Protein AF-A0A8W8L444-F1 (afdb_monomer_lite)

Secondary structure (DSSP, 8-state):
-PPPPP-TTS---SSPPPGGGSHHHHHHHHHHHHHTTS-EEEEEEEEPTTS-EEEEEEE-GGGHHHHGGGHHHHHHHHHHHHS-EEEEE------

Structure (mmCIF, N/CA/C/O backbone):
data_AF-A0A8W8L444-F1
#
_entry.id   AF-A0A8W8L444-F1
#
loop_
_atom_site.group_PDB
_atom_site.id
_atom_site.type_symbol
_atom_site.label_atom_id
_atom_site.label_alt_id
_atom_site.label_comp_id
_atom_site.label_asym_id
_atom_site.label_entity_id
_atom_site.label_seq_id
_atom_site.pdbx_PDB_ins_code
_atom_site.Cartn_x
_atom_site.Cartn_y
_atom_site.Cartn_z
_atom_site.occupancy
_atom_site.B_iso_or_equiv
_atom_site.auth_seq_id
_atom_site.auth_comp_id
_atom_site.auth_asym_id
_atom_site.auth_atom_id
_atom_site.pdbx_PDB_model_num
ATOM 1 N N . ARG A 1 1 ? 3.182 6.252 -12.971 1.00 88.12 1 ARG A N 1
ATOM 2 C CA . ARG A 1 1 ? 3.738 5.350 -14.026 1.00 88.12 1 ARG A CA 1
ATOM 3 C C . ARG A 1 1 ? 5.060 4.744 -13.566 1.00 88.12 1 ARG A C 1
ATOM 5 O O . ARG A 1 1 ? 5.975 5.497 -13.242 1.00 88.12 1 ARG A O 1
ATOM 12 N N . ILE A 1 2 ? 5.154 3.413 -13.582 1.00 94.06 2 ILE A N 1
ATOM 13 C CA . ILE A 1 2 ? 6.355 2.647 -13.220 1.00 94.06 2 ILE A CA 1
ATOM 14 C C . ILE A 1 2 ? 7.290 2.564 -14.437 1.00 94.06 2 ILE A C 1
ATOM 16 O O . ILE A 1 2 ? 6.858 2.194 -15.527 1.00 94.06 2 ILE A O 1
ATOM 20 N N . LEU A 1 3 ? 8.567 2.919 -14.265 1.00 91.81 3 LEU A N 1
ATOM 21 C CA . LEU A 1 3 ? 9.610 2.690 -15.274 1.00 91.81 3 LEU A CA 1
ATOM 22 C C . LEU A 1 3 ? 10.276 1.325 -15.041 1.00 91.81 3 LEU A C 1
ATOM 24 O O . LEU A 1 3 ? 10.429 0.942 -13.880 1.00 91.81 3 LEU A O 1
ATOM 28 N N . PRO A 1 4 ? 10.717 0.599 -16.082 1.00 90.69 4 PRO A N 1
ATOM 29 C CA . PRO A 1 4 ? 11.405 -0.680 -15.915 1.00 90.69 4 PRO A CA 1
ATOM 30 C C . PRO A 1 4 ? 12.762 -0.512 -15.215 1.00 90.69 4 PRO A C 1
ATOM 32 O O . PRO A 1 4 ? 13.397 0.544 -15.283 1.00 90.69 4 PRO A O 1
ATOM 35 N N . LYS A 1 5 ? 13.219 -1.556 -14.513 1.00 90.69 5 LYS A N 1
ATOM 36 C CA . LYS A 1 5 ? 14.559 -1.568 -13.906 1.00 90.69 5 LYS A CA 1
ATOM 37 C C . LYS A 1 5 ? 15.610 -1.607 -15.025 1.00 90.69 5 LYS A C 1
ATOM 39 O O . LYS A 1 5 ? 15.511 -2.486 -15.879 1.00 90.69 5 LYS A O 1
ATOM 44 N N . PRO A 1 6 ? 16.610 -0.707 -15.028 1.00 90.56 6 PRO A N 1
ATOM 45 C CA . PRO A 1 6 ? 17.686 -0.777 -16.005 1.00 90.56 6 PRO A CA 1
ATOM 46 C C . PRO A 1 6 ? 18.498 -2.058 -15.771 1.00 90.56 6 PRO A C 1
ATOM 48 O O . PRO A 1 6 ? 18.959 -2.321 -14.661 1.00 90.56 6 PRO A O 1
ATOM 51 N N . THR A 1 7 ? 18.648 -2.865 -16.814 1.00 90.75 7 THR A N 1
ATOM 52 C CA . THR A 1 7 ? 19.528 -4.039 -16.864 1.00 90.75 7 THR A CA 1
ATOM 53 C C . THR A 1 7 ? 20.516 -3.873 -18.020 1.00 90.75 7 THR A C 1
ATOM 55 O O . THR A 1 7 ? 20.369 -2.973 -18.847 1.00 90.75 7 THR A O 1
ATOM 58 N N . ARG A 1 8 ? 21.527 -4.744 -18.128 1.00 88.25 8 ARG A N 1
ATOM 59 C CA . ARG A 1 8 ? 22.515 -4.659 -19.223 1.00 88.25 8 ARG A CA 1
ATOM 60 C C . ARG A 1 8 ? 21.882 -4.742 -20.623 1.00 88.25 8 ARG A C 1
ATOM 62 O O . ARG A 1 8 ? 22.432 -4.172 -21.556 1.00 88.25 8 ARG A O 1
ATOM 69 N N . LYS A 1 9 ? 20.732 -5.418 -20.754 1.00 87.06 9 LYS A N 1
ATOM 70 C CA . LYS A 1 9 ? 20.022 -5.646 -22.026 1.00 87.06 9 LYS A CA 1
ATOM 71 C C . LYS A 1 9 ? 18.896 -4.642 -22.307 1.00 87.06 9 LYS A C 1
ATOM 73 O O . LYS A 1 9 ? 18.347 -4.638 -23.401 1.00 87.06 9 LYS A O 1
ATOM 78 N N . THR A 1 10 ? 18.507 -3.804 -21.342 1.00 84.12 10 THR A N 1
ATOM 79 C CA . THR A 1 10 ? 17.435 -2.818 -21.572 1.00 84.12 10 THR A CA 1
ATOM 80 C C . THR A 1 10 ? 17.921 -1.672 -22.447 1.00 84.12 10 THR A C 1
ATOM 82 O O . THR A 1 10 ? 19.050 -1.209 -22.281 1.00 84.12 10 THR A O 1
ATOM 85 N N . ARG A 1 11 ? 17.042 -1.162 -23.321 1.00 81.56 11 ARG A N 1
ATOM 86 C CA . ARG A 1 11 ? 17.308 0.034 -24.130 1.00 81.56 11 ARG A CA 1
ATOM 87 C C . ARG A 1 11 ? 17.778 1.173 -23.222 1.00 81.56 11 ARG A C 1
ATOM 89 O O . ARG A 1 11 ? 17.030 1.610 -22.347 1.00 81.56 11 ARG A O 1
ATOM 96 N N . LYS A 1 12 ? 19.021 1.623 -23.416 1.00 76.94 12 LYS A N 1
ATOM 97 C CA . LYS A 1 12 ? 19.644 2.658 -22.582 1.00 76.94 12 LYS A CA 1
ATOM 98 C C . LYS A 1 12 ? 18.848 3.957 -22.719 1.00 76.94 12 LYS A C 1
ATOM 100 O O . LYS A 1 12 ? 18.788 4.544 -23.796 1.00 76.94 12 LYS A O 1
ATOM 105 N N . SER A 1 13 ? 18.209 4.393 -21.636 1.00 81.56 13 SER A N 1
ATOM 106 C CA . SER A 1 13 ? 17.628 5.731 -21.556 1.00 81.56 13 SER A CA 1
ATOM 107 C C . SER A 1 13 ? 18.742 6.748 -21.324 1.00 81.56 13 SER A C 1
ATOM 109 O O . SER A 1 13 ? 19.644 6.498 -20.528 1.00 81.56 13 SER A O 1
ATOM 111 N N . LYS A 1 14 ? 18.671 7.907 -21.991 1.00 86.31 14 LYS A N 1
ATOM 112 C CA . LYS A 1 14 ? 19.634 9.003 -21.781 1.00 86.31 14 LYS A CA 1
ATOM 113 C C . LYS A 1 14 ? 19.576 9.552 -20.347 1.00 86.31 14 LYS A C 1
ATOM 115 O O . LYS A 1 14 ? 20.596 9.927 -19.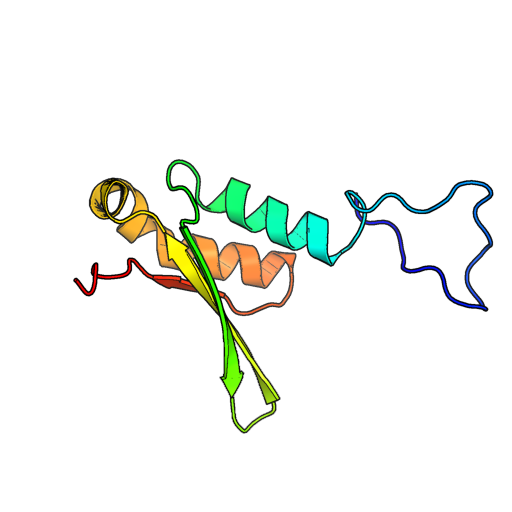789 1.00 86.31 14 LYS A O 1
ATOM 120 N N . GLN A 1 15 ? 18.385 9.561 -19.742 1.00 90.00 15 GLN A N 1
ATOM 121 C CA . GLN A 1 15 ? 18.156 10.045 -18.380 1.00 90.00 15 GLN A CA 1
ATOM 122 C C . GLN A 1 15 ? 18.156 8.900 -17.355 1.00 90.00 15 GLN A C 1
ATOM 124 O O . GLN A 1 15 ? 17.667 7.796 -17.625 1.00 90.00 15 GLN A O 1
ATOM 129 N N . LYS A 1 16 ? 18.661 9.190 -16.148 1.00 90.12 16 LYS A N 1
ATOM 130 C CA . LYS A 1 16 ? 18.611 8.292 -14.986 1.00 90.12 16 LYS A CA 1
ATOM 131 C C . LYS A 1 16 ? 17.166 8.066 -14.532 1.00 90.12 16 LYS A C 1
ATOM 133 O O . LYS A 1 16 ? 16.373 9.000 -14.454 1.00 90.12 16 LYS A O 1
ATOM 138 N N . ARG A 1 17 ? 16.833 6.822 -14.171 1.00 91.56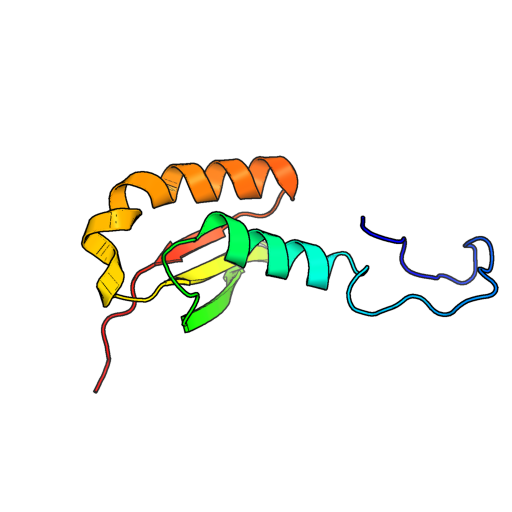 17 ARG A N 1
ATOM 139 C CA . ARG A 1 17 ? 15.524 6.475 -13.596 1.00 91.56 17 ARG A CA 1
ATOM 140 C C . ARG A 1 17 ? 15.351 7.147 -12.218 1.00 91.56 17 ARG A C 1
ATOM 142 O O . ARG A 1 17 ? 16.148 6.848 -11.325 1.00 91.56 17 ARG A O 1
ATOM 149 N N . PRO A 1 18 ? 14.321 7.989 -12.008 1.00 94.88 18 PRO A N 1
ATOM 150 C CA . PRO A 1 18 ? 14.026 8.570 -10.697 1.00 94.88 18 PRO A CA 1
ATOM 151 C C . PRO A 1 18 ? 13.459 7.522 -9.726 1.00 94.88 18 PRO A C 1
ATOM 153 O O . PRO A 1 18 ? 12.769 6.587 -10.147 1.00 94.88 18 PRO A O 1
ATOM 156 N N . ARG A 1 19 ? 13.717 7.689 -8.417 1.00 94.00 19 ARG A N 1
ATOM 157 C CA . ARG A 1 19 ? 13.246 6.765 -7.362 1.00 94.00 19 ARG A CA 1
ATOM 158 C C . ARG A 1 19 ? 11.717 6.696 -7.280 1.00 94.00 19 ARG A C 1
ATOM 160 O O . ARG A 1 19 ? 11.180 5.597 -7.164 1.00 94.00 19 ARG A O 1
ATOM 167 N N . SER A 1 20 ? 11.031 7.824 -7.465 1.00 95.25 20 SER A N 1
ATOM 168 C CA . SER A 1 20 ? 9.561 7.924 -7.475 1.00 95.25 20 SER A CA 1
ATOM 169 C C . SER A 1 20 ? 8.884 7.083 -8.562 1.00 95.25 20 SER A C 1
ATOM 171 O O . SER A 1 20 ? 7.719 6.728 -8.443 1.00 95.25 20 SER A O 1
ATOM 173 N N . ARG A 1 21 ? 9.607 6.713 -9.630 1.00 94.50 21 ARG A N 1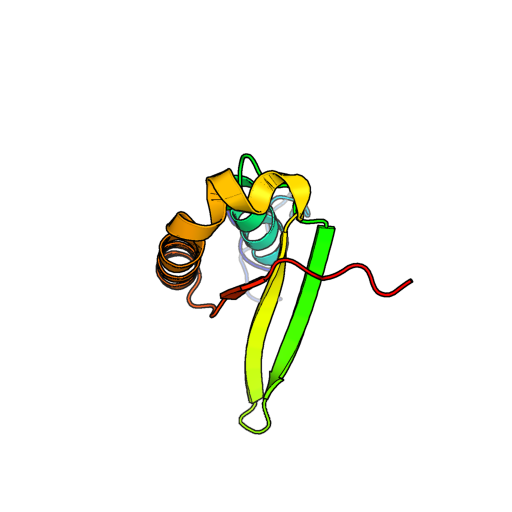
ATOM 174 C CA . ARG A 1 21 ? 9.080 5.872 -10.723 1.00 94.50 21 ARG A CA 1
ATOM 175 C C . ARG A 1 21 ? 9.567 4.429 -10.645 1.00 94.50 21 ARG A C 1
ATOM 177 O O . ARG A 1 21 ? 9.630 3.728 -11.663 1.00 94.50 21 ARG A O 1
ATOM 184 N N . THR A 1 22 ? 9.959 3.984 -9.455 1.00 95.56 22 THR A N 1
ATOM 185 C CA . THR A 1 22 ? 10.283 2.581 -9.199 1.00 95.56 22 THR A CA 1
ATOM 186 C C . THR A 1 22 ? 9.036 1.784 -8.833 1.00 95.56 22 THR A C 1
ATOM 188 O O . THR A 1 22 ? 8.070 2.345 -8.335 1.00 95.56 22 THR A O 1
ATOM 191 N N . LEU A 1 23 ? 9.041 0.473 -9.104 1.00 95.00 23 LEU A N 1
ATOM 192 C CA . LEU A 1 23 ? 7.916 -0.405 -8.754 1.00 95.00 23 LEU A CA 1
ATOM 193 C C . LEU A 1 23 ? 7.635 -0.337 -7.252 1.00 95.00 23 LEU A C 1
ATOM 195 O O . LEU A 1 23 ? 6.493 -0.171 -6.855 1.00 95.00 23 LEU A O 1
ATOM 199 N N . THR A 1 24 ? 8.683 -0.413 -6.432 1.00 93.38 24 THR A N 1
ATOM 200 C CA . THR A 1 24 ? 8.583 -0.333 -4.972 1.00 93.38 24 THR A CA 1
ATOM 201 C C . THR A 1 24 ? 7.966 0.984 -4.523 1.00 93.38 24 THR A C 1
ATOM 203 O O . THR A 1 24 ? 6.929 0.942 -3.880 1.00 93.38 24 THR A O 1
ATOM 206 N N . ALA A 1 25 ? 8.505 2.128 -4.962 1.00 95.50 25 ALA A N 1
ATOM 207 C CA . ALA A 1 25 ? 7.987 3.434 -4.550 1.00 95.50 25 ALA A CA 1
ATOM 208 C C . ALA A 1 25 ? 6.520 3.645 -4.952 1.00 95.50 25 ALA A C 1
ATOM 210 O O . ALA A 1 25 ? 5.740 4.168 -4.171 1.00 95.50 25 ALA A O 1
ATOM 211 N N . VAL A 1 26 ? 6.126 3.201 -6.151 1.00 96.25 26 VAL A N 1
ATOM 212 C CA . VAL A 1 26 ? 4.724 3.298 -6.584 1.00 96.25 26 VAL A CA 1
ATOM 213 C C . VAL A 1 26 ? 3.827 2.375 -5.757 1.00 96.25 26 VAL A C 1
ATOM 215 O O . VAL A 1 26 ? 2.729 2.766 -5.396 1.00 96.25 26 VAL A O 1
ATOM 218 N N . HIS A 1 27 ? 4.285 1.165 -5.432 1.00 95.25 27 HIS A N 1
ATOM 219 C CA . HIS A 1 27 ? 3.517 0.230 -4.607 1.00 95.25 27 HIS A CA 1
ATOM 220 C C . HIS A 1 27 ? 3.388 0.676 -3.147 1.00 95.25 27 HIS A C 1
ATOM 222 O O . HIS A 1 27 ? 2.446 0.241 -2.489 1.00 95.25 27 HIS A O 1
ATOM 228 N N . ASP A 1 28 ? 4.343 1.453 -2.638 1.00 92.56 28 ASP A N 1
ATOM 229 C CA . ASP A 1 28 ? 4.272 2.049 -1.305 1.00 92.56 28 ASP A CA 1
ATOM 230 C C . ASP A 1 28 ? 3.300 3.239 -1.310 1.00 92.56 28 ASP A C 1
ATOM 232 O O . ASP A 1 28 ? 2.362 3.231 -0.524 1.00 92.56 28 ASP A O 1
ATOM 236 N N . ALA A 1 29 ? 3.410 4.149 -2.287 1.00 94.12 29 ALA A N 1
ATOM 237 C CA . ALA A 1 29 ? 2.479 5.275 -2.444 1.00 94.12 29 ALA A CA 1
ATOM 238 C C . ALA A 1 29 ? 1.016 4.820 -2.622 1.00 94.12 29 ALA A C 1
ATOM 240 O O . ALA A 1 29 ? 0.101 5.387 -2.044 1.00 94.12 29 ALA A O 1
ATOM 241 N N . MET A 1 30 ? 0.786 3.727 -3.357 1.00 94.50 30 MET A N 1
ATOM 242 C CA . MET A 1 30 ? -0.559 3.161 -3.504 1.00 94.50 30 MET A CA 1
ATOM 243 C C . MET A 1 30 ? -1.173 2.672 -2.186 1.00 94.50 30 MET A C 1
ATOM 245 O O . MET A 1 30 ? -2.393 2.620 -2.088 1.00 94.50 30 MET A O 1
ATOM 249 N N . LEU A 1 31 ? -0.371 2.245 -1.204 1.00 92.75 31 LEU A N 1
ATOM 250 C CA . LEU A 1 31 ? -0.913 1.840 0.098 1.00 92.75 31 LEU A CA 1
ATOM 251 C C . LEU A 1 31 ? -1.394 3.054 0.891 1.00 92.75 31 LEU A C 1
ATOM 253 O O . LEU A 1 31 ? -2.432 2.962 1.536 1.00 92.75 31 LEU A O 1
ATOM 257 N N . GLU A 1 32 ? -0.657 4.162 0.815 1.00 92.44 32 GLU A N 1
ATOM 258 C CA . GLU A 1 32 ? -1.016 5.433 1.454 1.00 92.44 32 GLU A CA 1
ATOM 259 C C . GLU A 1 32 ? -2.334 5.970 0.879 1.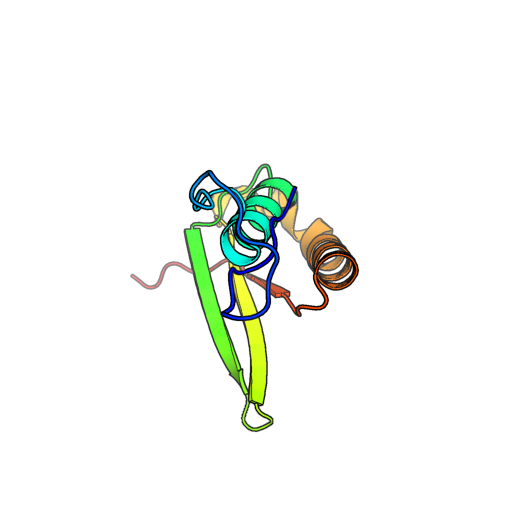00 92.44 32 GLU A C 1
ATOM 261 O O . GLU A 1 32 ? -3.257 6.271 1.631 1.00 92.44 32 GLU A O 1
ATOM 266 N N . ASP A 1 33 ? -2.474 5.970 -0.451 1.00 93.19 33 ASP A N 1
ATOM 267 C CA . ASP A 1 33 ? -3.697 6.428 -1.122 1.00 93.19 33 ASP A CA 1
ATOM 268 C C . ASP A 1 33 ? -4.924 5.558 -0.788 1.00 93.19 33 ASP A C 1
ATOM 270 O O . ASP A 1 33 ? -6.038 6.065 -0.670 1.00 93.19 33 ASP A O 1
ATOM 274 N N . LEU A 1 34 ? -4.741 4.238 -0.640 1.00 91.81 34 LEU A N 1
ATOM 275 C CA . LEU A 1 34 ? -5.836 3.319 -0.305 1.00 91.81 34 LEU A CA 1
ATOM 276 C C . LEU A 1 34 ? -6.307 3.467 1.142 1.00 91.81 34 LEU A C 1
ATOM 278 O O . LEU A 1 34 ? -7.490 3.278 1.409 1.00 91.81 34 LEU A O 1
ATOM 282 N N . ALA A 1 35 ? -5.390 3.756 2.066 1.00 90.69 35 ALA A N 1
ATOM 283 C CA . ALA A 1 35 ? -5.685 3.801 3.492 1.00 90.69 35 ALA A CA 1
ATOM 284 C C . ALA A 1 35 ? -6.318 5.125 3.948 1.00 90.69 35 ALA A C 1
ATOM 286 O O . ALA A 1 35 ? -6.802 5.187 5.076 1.00 90.69 35 ALA A O 1
ATOM 287 N N . PHE A 1 36 ? -6.371 6.153 3.092 1.00 89.88 36 PHE A N 1
ATOM 288 C CA . PHE A 1 36 ? -6.953 7.453 3.430 1.00 89.88 36 PHE A CA 1
ATOM 289 C C . PHE A 1 36 ? -8.405 7.321 3.947 1.00 89.88 36 PHE A C 1
ATOM 291 O O . PHE A 1 36 ? -9.229 6.662 3.301 1.00 89.88 36 PHE A O 1
ATOM 298 N N . PRO A 1 37 ? -8.779 7.969 5.069 1.00 91.31 37 PRO A N 1
ATOM 299 C CA . PRO A 1 37 ? -8.025 8.964 5.851 1.00 91.31 37 PRO A CA 1
ATOM 300 C C . PRO A 1 37 ? -6.923 8.461 6.810 1.00 91.31 37 PRO A C 1
ATOM 302 O O . PRO A 1 37 ? -6.220 9.307 7.367 1.00 91.31 37 PRO A O 1
ATOM 305 N N . ALA A 1 38 ? -6.748 7.151 7.034 1.00 91.75 38 ALA A N 1
ATOM 306 C CA . ALA A 1 38 ? -5.795 6.653 8.030 1.00 91.75 38 ALA A CA 1
ATOM 307 C C . ALA A 1 38 ? -4.368 6.716 7.520 1.00 91.75 38 ALA A C 1
ATOM 309 O O . ALA A 1 38 ? -4.033 6.195 6.456 1.00 91.75 38 ALA A O 1
ATOM 310 N N . GLU A 1 39 ? -3.508 7.292 8.349 1.00 91.00 39 GLU A N 1
ATOM 311 C CA . GLU A 1 39 ? -2.078 7.277 8.112 1.00 91.00 39 GLU A CA 1
ATOM 312 C C . GLU A 1 39 ? -1.489 5.914 8.485 1.00 91.00 39 GLU A C 1
ATOM 314 O O . GLU A 1 39 ? -1.884 5.259 9.457 1.00 91.00 39 GLU A O 1
ATOM 319 N N . ILE A 1 40 ? -0.519 5.478 7.684 1.00 93.06 40 ILE A N 1
ATOM 320 C CA . ILE A 1 40 ? 0.234 4.257 7.944 1.00 93.06 40 ILE A CA 1
ATOM 321 C C . ILE A 1 40 ? 1.334 4.591 8.955 1.00 93.06 40 ILE A C 1
ATOM 323 O O . ILE A 1 40 ? 2.337 5.212 8.613 1.00 93.06 40 ILE A O 1
ATOM 327 N N . VAL A 1 41 ? 1.169 4.128 10.191 1.00 93.06 41 VAL A N 1
ATOM 328 C CA . VAL A 1 41 ? 2.139 4.310 11.285 1.00 93.06 41 VAL A CA 1
ATOM 329 C C . VAL A 1 41 ? 3.342 3.383 11.116 1.00 93.06 41 VAL A C 1
ATOM 331 O O . VAL A 1 41 ? 4.464 3.697 11.510 1.00 93.06 41 VAL A O 1
ATOM 334 N N . GLY A 1 42 ? 3.127 2.213 10.517 1.00 92.75 42 GLY A N 1
ATOM 335 C CA . GLY A 1 42 ? 4.187 1.233 10.358 1.00 92.75 42 GLY A CA 1
ATOM 336 C C . GLY A 1 42 ? 3.891 0.182 9.305 1.00 92.75 42 GLY A C 1
ATOM 337 O O . GLY A 1 42 ? 2.762 -0.025 8.866 1.00 92.75 42 GLY A O 1
ATOM 338 N N . LYS A 1 43 ? 4.941 -0.527 8.899 1.00 93.06 43 LYS A N 1
ATOM 339 C CA . LYS A 1 43 ? 4.850 -1.602 7.914 1.00 93.06 43 LYS A CA 1
ATOM 340 C C . LYS A 1 43 ? 5.818 -2.713 8.274 1.00 93.06 43 LYS A C 1
ATOM 342 O O . LYS A 1 43 ? 7.022 -2.492 8.381 1.00 93.06 43 LYS A O 1
ATOM 347 N N . ARG A 1 44 ? 5.300 -3.931 8.393 1.00 94.06 44 ARG A N 1
ATOM 348 C CA . ARG A 1 44 ? 6.082 -5.144 8.630 1.00 94.06 44 ARG A CA 1
ATOM 349 C C . ARG A 1 44 ? 5.861 -6.124 7.492 1.00 94.06 44 ARG A C 1
ATOM 351 O O . ARG A 1 44 ? 4.748 -6.303 7.016 1.00 94.06 44 ARG A O 1
ATOM 358 N N . ILE A 1 45 ? 6.916 -6.803 7.064 1.00 95.12 45 ILE A N 1
ATOM 359 C CA . ILE A 1 45 ? 6.806 -7.886 6.084 1.00 95.12 45 ILE A CA 1
ATOM 360 C C . ILE A 1 45 ? 7.103 -9.186 6.815 1.00 95.12 45 ILE A C 1
ATOM 362 O O . ILE A 1 45 ? 8.220 -9.400 7.277 1.00 95.12 45 ILE A O 1
ATOM 366 N N . ARG A 1 46 ? 6.097 -10.053 6.926 1.00 94.94 46 ARG A N 1
ATOM 367 C CA . ARG A 1 46 ? 6.273 -11.410 7.433 1.00 94.94 46 ARG A CA 1
ATOM 368 C C . ARG A 1 46 ? 6.617 -12.323 6.266 1.00 94.94 46 ARG A C 1
ATOM 370 O O . ARG A 1 46 ? 5.857 -12.415 5.304 1.00 94.94 46 ARG A O 1
ATOM 377 N N . ILE A 1 47 ? 7.743 -13.011 6.377 1.00 95.88 47 ILE A N 1
ATOM 378 C CA . ILE A 1 47 ? 8.125 -14.086 5.463 1.00 95.88 47 ILE A CA 1
ATOM 379 C C . ILE A 1 47 ? 7.694 -15.395 6.128 1.00 95.88 47 ILE A C 1
ATOM 381 O O . ILE A 1 47 ? 8.047 -15.648 7.280 1.00 95.88 47 ILE A O 1
ATOM 385 N N . LYS A 1 48 ? 6.850 -16.176 5.455 1.00 94.75 48 LYS A N 1
ATOM 386 C CA . LYS A 1 48 ? 6.404 -17.492 5.927 1.00 94.75 48 LYS A CA 1
ATOM 387 C C . LYS A 1 48 ? 7.427 -18.571 5.539 1.00 94.75 48 LYS A C 1
ATOM 389 O O . LYS A 1 48 ? 8.304 -18.329 4.713 1.00 94.75 48 LYS A O 1
ATOM 394 N N . LEU A 1 49 ? 7.311 -19.762 6.131 1.00 96.25 49 LEU A N 1
ATOM 395 C CA . LEU A 1 49 ? 8.216 -20.893 5.864 1.00 96.25 49 LEU A CA 1
ATOM 396 C C . LEU A 1 49 ? 8.182 -21.359 4.398 1.00 96.25 49 LEU A C 1
ATOM 398 O O . LEU A 1 49 ? 9.191 -21.814 3.877 1.00 96.25 49 LEU A O 1
ATOM 402 N N . ASP A 1 50 ? 7.045 -21.183 3.723 1.00 94.62 50 ASP A N 1
ATOM 403 C CA . ASP A 1 50 ? 6.865 -21.438 2.287 1.00 94.62 50 ASP A CA 1
ATOM 404 C C . ASP A 1 50 ? 7.513 -20.360 1.385 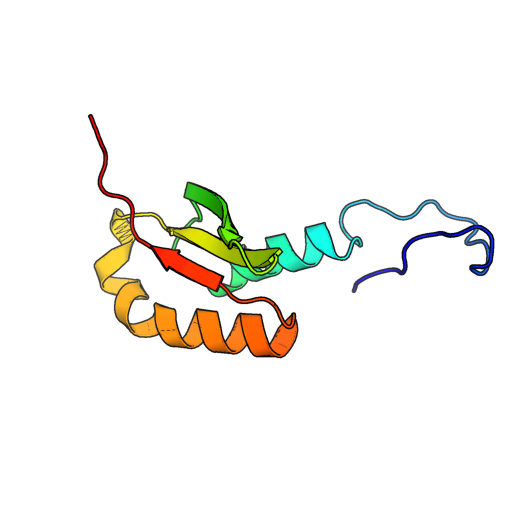1.00 94.62 50 ASP A C 1
ATOM 406 O O . ASP A 1 50 ? 7.414 -20.422 0.162 1.00 94.62 50 ASP A O 1
ATOM 410 N N . GLY A 1 51 ? 8.157 -19.343 1.969 1.00 92.12 51 GLY A N 1
ATOM 411 C CA . GLY A 1 51 ? 8.758 -18.212 1.259 1.00 92.12 51 GLY A CA 1
ATOM 412 C C . GLY A 1 51 ? 7.757 -17.138 0.824 1.00 92.12 51 GLY A C 1
ATOM 413 O O . GLY A 1 51 ? 8.163 -16.097 0.290 1.00 92.12 51 GLY A O 1
ATOM 414 N N . SER A 1 52 ? 6.457 -17.336 1.069 1.00 93.38 52 SER A N 1
ATOM 415 C CA . SER A 1 52 ? 5.444 -16.324 0.778 1.00 93.38 52 SER A CA 1
ATOM 416 C C . SER A 1 52 ? 5.617 -15.102 1.686 1.00 93.38 52 SER A C 1
ATOM 418 O O . SER A 1 52 ? 6.047 -15.188 2.841 1.00 93.38 52 SER A O 1
ATOM 420 N N . ARG A 1 53 ? 5.308 -13.921 1.140 1.00 94.12 53 ARG A N 1
ATOM 421 C CA . ARG A 1 53 ? 5.429 -12.641 1.847 1.00 94.12 53 ARG A CA 1
ATOM 422 C C . ARG A 1 53 ? 4.046 -12.094 2.139 1.00 94.12 53 ARG A C 1
ATOM 424 O O . ARG A 1 53 ? 3.291 -11.840 1.208 1.00 94.12 53 ARG A O 1
ATOM 431 N N . LEU A 1 54 ? 3.765 -11.859 3.413 1.00 95.00 54 LEU A N 1
ATOM 432 C CA . LEU A 1 54 ? 2.557 -11.187 3.873 1.00 95.00 54 LEU A CA 1
ATOM 433 C C . LEU A 1 54 ? 2.947 -9.827 4.441 1.00 95.00 54 LEU A C 1
ATOM 435 O O . LEU A 1 54 ? 3.739 -9.733 5.382 1.00 95.00 54 LEU A O 1
ATOM 439 N N . ILE A 1 55 ? 2.412 -8.767 3.845 1.00 95.50 55 ILE A N 1
ATOM 440 C CA . ILE A 1 55 ? 2.662 -7.397 4.287 1.00 95.50 55 ILE A CA 1
ATOM 441 C C . ILE A 1 55 ? 1.614 -7.050 5.346 1.00 95.50 55 ILE A C 1
ATOM 443 O O . ILE A 1 55 ? 0.423 -7.081 5.066 1.00 95.50 55 ILE A O 1
ATOM 447 N N . LYS A 1 56 ? 2.064 -6.719 6.552 1.00 94.88 56 LYS A N 1
ATOM 448 C CA . LYS A 1 56 ? 1.238 -6.205 7.643 1.00 94.88 56 LYS A CA 1
ATOM 449 C C . LYS A 1 56 ? 1.406 -4.693 7.702 1.00 94.88 56 LYS A C 1
ATOM 451 O O . LYS A 1 56 ? 2.507 -4.210 7.977 1.00 94.88 56 LYS A O 1
ATOM 456 N N . VAL A 1 57 ? 0.348 -3.966 7.377 1.00 95.19 57 VAL A N 1
ATOM 457 C CA . VAL A 1 57 ? 0.310 -2.502 7.412 1.00 95.19 57 VAL A CA 1
ATOM 458 C C . VAL A 1 57 ? -0.360 -2.086 8.711 1.00 95.19 57 VAL A C 1
ATOM 460 O O . VAL A 1 57 ? -1.464 -2.531 9.002 1.00 95.19 57 VAL A O 1
ATOM 463 N N . HIS A 1 58 ? 0.326 -1.259 9.488 1.00 93.69 58 HIS A N 1
ATOM 464 C CA . HIS A 1 58 ? -0.178 -0.725 10.741 1.00 93.69 58 HIS A CA 1
ATOM 465 C C . HIS A 1 58 ? -0.805 0.642 10.484 1.00 93.69 58 HIS A C 1
ATOM 467 O O . HIS A 1 58 ? -0.101 1.565 10.072 1.00 93.69 58 HIS A O 1
ATOM 473 N N . LEU A 1 59 ? -2.116 0.741 10.690 1.00 93.62 59 LEU A N 1
ATOM 474 C CA . LEU A 1 59 ? -2.881 1.982 10.553 1.00 93.62 59 LEU A CA 1
ATOM 475 C C . LEU A 1 59 ? -3.003 2.692 11.902 1.00 93.62 59 LEU A C 1
ATOM 477 O O . LEU A 1 59 ? -2.954 2.041 12.947 1.00 93.62 59 LEU A O 1
ATOM 481 N N . ASP A 1 60 ? -3.180 4.012 11.879 1.00 91.88 60 ASP A N 1
ATOM 482 C CA . ASP A 1 60 ? -3.446 4.778 13.097 1.00 91.88 60 ASP A CA 1
ATOM 483 C C . ASP A 1 60 ? -4.743 4.313 13.783 1.00 91.88 60 ASP A C 1
ATOM 485 O O . ASP A 1 60 ? -5.815 4.244 13.173 1.00 91.88 60 ASP A O 1
ATOM 489 N N . LYS A 1 61 ? -4.643 4.008 15.081 1.00 89.56 61 LYS A N 1
ATOM 490 C CA . LYS A 1 61 ? -5.745 3.494 15.901 1.00 89.56 61 LYS A CA 1
ATOM 491 C C . LYS A 1 61 ? -6.858 4.527 16.082 1.00 89.56 61 LYS A C 1
ATOM 493 O O . LYS A 1 61 ? -8.021 4.147 16.194 1.00 89.56 61 LYS A O 1
ATOM 498 N N . ASN A 1 62 ? -6.539 5.823 16.032 1.00 89.56 62 ASN A N 1
ATOM 499 C CA . ASN A 1 62 ? -7.537 6.893 16.179 1.00 89.56 62 ASN A CA 1
ATOM 500 C C . ASN A 1 62 ? -8.617 6.860 15.089 1.00 89.56 62 ASN A C 1
ATOM 502 O O . ASN A 1 62 ? -9.720 7.362 15.288 1.00 89.56 62 ASN A O 1
ATOM 506 N N . GLN A 1 63 ? -8.307 6.264 13.937 1.00 87.69 63 GLN A N 1
ATOM 507 C CA . GLN A 1 63 ? -9.206 6.205 12.791 1.00 87.69 63 GLN A CA 1
ATOM 508 C C . GLN A 1 63 ? -9.891 4.846 12.609 1.00 87.69 63 GLN A C 1
ATOM 510 O O . GLN A 1 63 ? -10.590 4.639 11.613 1.00 87.69 63 GLN A O 1
ATOM 515 N N . GLN A 1 64 ? -9.719 3.927 13.564 1.00 90.00 64 GLN A N 1
ATOM 516 C CA . GLN A 1 64 ? -10.218 2.556 13.478 1.00 90.00 64 GLN A CA 1
ATOM 517 C C . GLN A 1 64 ? -11.719 2.501 13.176 1.00 90.00 64 GLN A C 1
ATOM 519 O O . GLN A 1 64 ? -12.122 1.883 12.193 1.00 90.00 64 GLN A O 1
ATOM 524 N N . THR A 1 65 ? -12.537 3.239 13.924 1.00 90.81 65 THR A N 1
ATOM 525 C CA . THR A 1 65 ? -14.003 3.253 13.766 1.00 90.81 65 THR A CA 1
ATOM 526 C C . THR A 1 65 ? -14.463 3.622 12.351 1.00 90.81 65 THR A C 1
ATOM 528 O O . THR A 1 65 ? -15.473 3.112 11.867 1.00 90.81 65 THR A O 1
ATOM 531 N N . ASN A 1 66 ? -13.702 4.469 11.654 1.00 88.81 66 ASN A N 1
ATOM 532 C CA . ASN A 1 66 ? -14.060 4.985 10.334 1.00 88.81 66 ASN A CA 1
ATOM 533 C C . ASN A 1 66 ? -13.608 4.083 9.178 1.00 88.81 66 ASN A C 1
ATOM 535 O O . ASN A 1 66 ? -14.167 4.174 8.083 1.00 88.81 66 ASN A O 1
ATOM 539 N N . ILE A 1 67 ? -12.576 3.259 9.380 1.00 91.56 67 ILE A N 1
ATOM 540 C CA . ILE A 1 67 ? -11.906 2.524 8.294 1.00 91.56 67 ILE A CA 1
ATOM 541 C C . ILE A 1 67 ? -11.970 1.007 8.461 1.00 91.56 67 ILE A C 1
ATOM 543 O O . ILE A 1 67 ? -11.874 0.294 7.465 1.00 91.56 67 ILE A O 1
ATOM 547 N N . GLU A 1 68 ? -12.183 0.492 9.669 1.00 91.25 68 GLU A N 1
ATOM 548 C CA . GLU A 1 68 ? -12.151 -0.945 9.962 1.00 91.25 68 GLU A CA 1
ATOM 549 C C . GLU A 1 68 ? -13.048 -1.771 9.028 1.00 91.25 68 GLU A C 1
ATOM 551 O O . GLU A 1 68 ? -12.604 -2.767 8.461 1.00 91.25 68 GLU A O 1
ATOM 556 N N . HIS A 1 69 ? -14.255 -1.287 8.730 1.00 93.62 69 HIS A N 1
ATOM 557 C CA . HIS A 1 69 ? -15.192 -1.946 7.814 1.00 93.62 69 HIS A CA 1
ATOM 558 C C . HIS A 1 69 ? -14.742 -1.977 6.336 1.00 93.62 69 HIS A C 1
ATOM 560 O O . HIS A 1 69 ? -15.360 -2.656 5.517 1.00 93.62 69 HIS A O 1
ATOM 566 N N . LYS A 1 70 ? -13.689 -1.238 5.962 1.00 93.19 70 LYS A N 1
ATOM 567 C CA . LYS A 1 70 ? -13.131 -1.177 4.597 1.00 93.19 70 LYS A CA 1
ATOM 568 C C . LYS A 1 70 ? -11.857 -2.004 4.435 1.00 93.19 70 LYS A C 1
ATOM 570 O O . LYS A 1 70 ? -11.429 -2.220 3.301 1.00 93.19 70 LYS A O 1
ATOM 575 N N . VAL A 1 71 ? -11.252 -2.484 5.520 1.00 93.62 71 VAL A N 1
ATOM 576 C CA . VAL A 1 71 ? -9.930 -3.137 5.507 1.00 93.62 71 VAL A CA 1
ATOM 577 C C . VAL A 1 71 ? -9.858 -4.318 4.531 1.00 93.62 71 VAL A C 1
ATOM 579 O O . VAL A 1 71 ? -8.903 -4.423 3.753 1.00 93.62 71 VAL A O 1
ATOM 582 N N . ASP A 1 72 ? -10.895 -5.154 4.493 1.00 93.81 72 ASP A N 1
ATOM 583 C CA . ASP A 1 72 ? -10.957 -6.299 3.577 1.00 93.81 72 ASP A CA 1
ATOM 584 C C . ASP A 1 72 ? -10.986 -5.862 2.107 1.00 93.81 72 ASP A C 1
ATOM 586 O O . ASP A 1 72 ? -10.340 -6.468 1.245 1.00 93.81 72 ASP A O 1
ATOM 590 N N . THR A 1 73 ? -11.671 -4.752 1.818 1.00 95.00 73 THR A N 1
ATOM 591 C CA . THR A 1 73 ? -11.723 -4.189 0.464 1.00 95.00 73 THR A CA 1
ATOM 592 C C . THR A 1 73 ? -10.352 -3.677 0.025 1.00 95.00 73 THR A C 1
ATOM 594 O O . THR A 1 73 ? -9.932 -3.939 -1.103 1.00 95.00 73 THR A O 1
ATOM 597 N N . PHE A 1 74 ? -9.595 -3.036 0.921 1.00 95.06 74 PHE A N 1
ATOM 598 C CA . PHE A 1 74 ? -8.246 -2.554 0.620 1.00 95.06 74 PHE A CA 1
ATOM 599 C C . PHE A 1 74 ? -7.285 -3.701 0.313 1.00 95.06 74 PHE A C 1
ATOM 601 O O . PHE A 1 74 ? -6.509 -3.617 -0.644 1.00 95.06 74 PHE A O 1
ATOM 608 N N . SER A 1 75 ? -7.366 -4.794 1.080 1.00 95.50 75 SER A N 1
ATOM 609 C CA . SER A 1 75 ? -6.575 -6.002 0.825 1.00 95.50 75 SER A CA 1
ATOM 610 C C . SER A 1 75 ? -6.864 -6.568 -0.569 1.00 95.50 75 SER A C 1
ATOM 612 O O . SER A 1 75 ? -5.939 -6.806 -1.356 1.00 95.50 75 SER A O 1
ATOM 614 N N . ALA A 1 76 ? -8.145 -6.695 -0.926 1.00 96.19 76 ALA A N 1
ATOM 615 C CA . ALA A 1 76 ? -8.565 -7.202 -2.228 1.00 96.19 76 ALA A CA 1
ATOM 616 C C . ALA A 1 76 ? -8.099 -6.304 -3.391 1.00 96.19 76 ALA A C 1
ATOM 618 O O . ALA A 1 76 ? -7.555 -6.804 -4.383 1.00 96.19 76 ALA A O 1
ATOM 619 N N . VAL A 1 77 ? -8.252 -4.982 -3.262 1.00 96.31 77 VAL A N 1
ATOM 620 C CA . VAL A 1 77 ? -7.826 -4.008 -4.281 1.00 96.31 77 VAL A CA 1
ATOM 621 C C . VAL A 1 77 ? -6.311 -4.051 -4.474 1.00 96.31 77 VAL A C 1
ATOM 623 O O . VAL A 1 77 ? -5.832 -4.174 -5.606 1.00 96.31 77 VAL A O 1
ATOM 626 N N . TYR A 1 78 ? -5.537 -4.022 -3.386 1.00 96.25 78 TYR A N 1
ATOM 627 C CA . TYR A 1 78 ? -4.081 -4.054 -3.482 1.00 96.25 78 TYR A CA 1
ATOM 628 C C . TYR A 1 78 ? -3.572 -5.366 -4.085 1.00 96.25 78 TYR A C 1
ATOM 630 O O . TYR A 1 78 ? -2.672 -5.351 -4.936 1.00 96.25 78 TYR A O 1
ATOM 638 N N . LYS A 1 79 ? -4.188 -6.496 -3.717 1.00 96.19 79 LYS A N 1
ATOM 639 C CA . LYS A 1 79 ? -3.892 -7.804 -4.307 1.00 96.19 79 LYS A CA 1
ATOM 640 C C . LYS A 1 79 ? -4.186 -7.823 -5.803 1.00 96.19 79 LYS A C 1
ATOM 642 O O . LYS A 1 79 ? -3.361 -8.315 -6.569 1.00 96.19 79 LYS A O 1
ATOM 647 N N . LYS A 1 80 ? -5.304 -7.243 -6.247 1.00 96.75 80 LYS A N 1
ATOM 648 C CA . LYS A 1 80 ? -5.657 -7.195 -7.672 1.00 96.75 80 LYS A CA 1
ATOM 649 C C . LYS A 1 80 ? -4.697 -6.330 -8.491 1.00 96.75 80 LYS A C 1
ATOM 651 O O . LYS A 1 80 ? -4.351 -6.713 -9.606 1.00 96.75 80 LYS A O 1
ATOM 656 N N . LEU A 1 81 ? -4.263 -5.192 -7.949 1.00 94.62 81 LEU A N 1
ATOM 657 C CA . LEU A 1 81 ? -3.391 -4.251 -8.659 1.00 94.62 81 LEU A CA 1
ATOM 658 C C . LEU A 1 81 ? -1.916 -4.672 -8.654 1.00 94.62 81 LEU A C 1
ATOM 660 O O . LEU A 1 81 ? -1.201 -4.416 -9.621 1.00 94.62 81 LEU A O 1
ATOM 664 N N . THR A 1 82 ? -1.445 -5.294 -7.571 1.00 94.25 82 THR A N 1
ATOM 665 C CA . THR A 1 82 ? -0.010 -5.553 -7.364 1.00 94.25 82 THR A CA 1
ATOM 666 C C . THR A 1 82 ? 0.370 -7.028 -7.287 1.00 94.25 82 THR A C 1
ATOM 668 O O . THR A 1 82 ? 1.560 -7.342 -7.357 1.00 94.25 82 THR A O 1
ATOM 671 N N . GLY A 1 83 ? -0.606 -7.924 -7.113 1.00 94.44 83 GLY A N 1
ATOM 672 C CA . GLY A 1 83 ? -0.386 -9.352 -6.885 1.00 94.44 83 GLY A CA 1
ATOM 673 C C . GLY A 1 83 ? 0.213 -9.689 -5.516 1.00 94.44 83 GLY A C 1
ATOM 674 O O . GLY A 1 83 ? 0.712 -10.796 -5.338 1.00 94.44 83 GLY A O 1
ATOM 675 N N . LYS A 1 84 ? 0.233 -8.745 -4.565 1.00 94.12 84 LYS A N 1
ATOM 676 C CA . LYS A 1 84 ? 0.811 -8.939 -3.227 1.00 94.12 84 LYS A CA 1
ATOM 677 C C . LYS A 1 84 ? -0.284 -9.030 -2.172 1.00 94.12 84 LYS A C 1
ATOM 679 O O . LYS A 1 84 ? -1.200 -8.214 -2.172 1.00 94.12 84 LYS A O 1
ATOM 684 N N . ASP A 1 85 ? -0.131 -9.966 -1.242 1.00 94.94 85 ASP A N 1
ATOM 685 C CA . ASP A 1 85 ? -1.029 -10.097 -0.097 1.00 94.94 85 ASP A CA 1
ATOM 686 C C . ASP A 1 85 ? -0.681 -9.073 0.996 1.00 94.94 85 ASP A C 1
ATOM 688 O O . ASP A 1 85 ? 0.471 -8.968 1.443 1.00 94.94 85 ASP A O 1
ATOM 692 N N . VAL A 1 86 ? -1.696 -8.321 1.425 1.00 95.94 86 VAL A N 1
ATOM 693 C CA . VAL A 1 86 ? -1.614 -7.296 2.473 1.00 95.94 86 VAL A CA 1
ATOM 694 C C . VAL A 1 86 ? -2.709 -7.534 3.506 1.00 95.94 86 VAL A C 1
ATOM 696 O O . VAL A 1 86 ? -3.833 -7.875 3.149 1.00 95.94 86 VAL A O 1
ATOM 699 N N . VAL A 1 87 ? -2.383 -7.318 4.775 1.00 95.38 87 VAL A N 1
ATOM 700 C CA . VAL A 1 87 ? -3.329 -7.265 5.893 1.00 95.38 87 VAL A CA 1
ATOM 701 C C . VAL A 1 87 ? -3.136 -5.924 6.595 1.00 95.38 87 VAL A C 1
ATOM 703 O O . VAL A 1 87 ? -1.994 -5.543 6.867 1.00 95.38 87 VAL A O 1
ATOM 706 N N . PHE A 1 88 ? -4.229 -5.211 6.863 1.00 94.19 88 PHE A N 1
ATOM 707 C CA . PHE A 1 88 ? -4.202 -3.980 7.651 1.00 94.19 88 PHE A CA 1
ATOM 708 C C . PHE A 1 88 ? -4.583 -4.306 9.094 1.00 94.19 88 PHE A C 1
ATOM 710 O O . PHE A 1 88 ? -5.534 -5.044 9.335 1.00 94.19 88 PHE A O 1
ATOM 717 N N . GLU A 1 89 ? -3.806 -3.800 10.044 1.00 92.38 89 GLU A N 1
ATOM 718 C CA . GLU A 1 89 ? -3.958 -4.064 11.474 1.00 92.38 89 GLU A CA 1
ATOM 719 C C . GLU A 1 89 ? -3.866 -2.734 12.234 1.00 92.38 89 GLU A C 1
ATOM 721 O O . GLU A 1 89 ? -3.050 -1.878 11.888 1.00 92.38 89 GLU A O 1
ATOM 726 N N . PHE A 1 90 ? -4.651 -2.576 13.297 1.00 90.94 90 PHE A N 1
ATOM 727 C CA . PHE A 1 90 ? -4.507 -1.463 14.236 1.00 90.94 90 PHE A CA 1
ATOM 728 C C . PHE A 1 90 ? -3.656 -1.948 15.415 1.00 90.94 90 PHE A C 1
ATOM 730 O O . PHE A 1 90 ? -4.097 -2.838 16.145 1.00 90.94 90 PHE A O 1
ATOM 737 N N . PRO A 1 91 ? -2.413 -1.466 15.583 1.00 86.25 91 PRO A N 1
ATOM 738 C CA . PRO A 1 91 ? -1.584 -1.890 16.699 1.00 86.25 91 PRO A CA 1
ATOM 739 C C . PRO A 1 91 ? -2.172 -1.375 18.018 1.00 86.25 91 PRO A C 1
ATOM 741 O O . PRO A 1 91 ? -2.613 -0.230 18.120 1.00 86.25 91 PRO A O 1
ATOM 744 N N . GLU A 1 92 ? -2.143 -2.208 19.054 1.00 80.00 92 GLU A N 1
ATOM 745 C CA . GLU A 1 92 ? -2.267 -1.713 20.420 1.00 80.00 92 GLU A CA 1
ATOM 746 C C . GLU A 1 92 ? -0.931 -1.099 20.831 1.00 80.00 92 GLU A C 1
ATOM 748 O O . GLU A 1 92 ? 0.128 -1.676 20.573 1.00 80.00 92 GLU A O 1
ATOM 753 N N . PHE A 1 93 ? -0.969 0.091 21.431 1.00 67.38 93 PHE A N 1
ATOM 754 C CA . PHE A 1 93 ? 0.223 0.683 22.022 1.00 67.38 93 PHE A CA 1
ATOM 755 C C . PHE A 1 93 ? 0.699 -0.245 23.139 1.00 67.38 93 PHE A C 1
ATOM 757 O O . PHE A 1 93 ? 0.041 -0.372 24.169 1.00 67.38 93 PHE A O 1
ATOM 764 N N . VA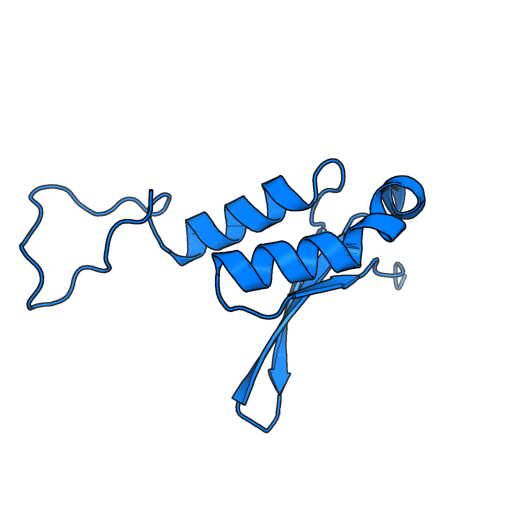L A 1 94 ? 1.824 -0.917 22.915 1.00 61.00 94 VAL A N 1
ATOM 765 C CA . VAL A 1 94 ? 2.569 -1.547 24.000 1.00 61.00 94 VAL A CA 1
ATOM 766 C C . VAL A 1 94 ? 3.376 -0.420 24.635 1.00 61.00 94 VAL A C 1
ATOM 768 O O . VAL A 1 94 ? 4.242 0.149 23.967 1.00 61.00 94 VAL A O 1
ATOM 771 N N . LEU A 1 95 ? 2.986 -0.040 25.855 1.00 50.25 95 LEU A N 1
ATOM 772 C CA . LEU A 1 95 ? 3.705 0.908 26.713 1.00 50.25 95 LEU A CA 1
ATOM 773 C C . LEU A 1 95 ? 5.132 0.425 26.992 1.00 50.25 95 LEU A C 1
ATOM 775 O O . LEU A 1 95 ? 5.301 -0.795 27.221 1.00 50.25 95 LEU A O 1
#

pLDDT: mean 91.3, std 6.91, range [50.25, 96.75]

Sequence (95 aa):
RILPKPTRKTRKSKQKRPRSRTLTAVHDAMLEDLAFPAEIVGKRIRIKLDGSRLIKVHLDKNQQTNIEHKVDTFSAVYKKLTGKDVVFEFPEFVL

Radius of gyration: 16.23 Å; chains: 1; bounding box: 38×32×51 Å

InterPro domains:
  IPR000554 Small ribosomal subunit protein eS7 [PF01251] (1-90)
  IPR000554 Small ribosomal subunit protein eS7 [PTHR11278] (1-91)

Organism: Magallana gigas (NCBI:txid29159)

Foldseek 3Di:
DADDDDDPPDDDDPDDDDPCNHPVNVLVVLLQVLQPPWDFPDWDWDQDPVRAIEIETETAPVCCVPCVVCQVVSQVVSCVVPVHGYGYDHDDDDD